Protein 5DIC (pdb70)

Solvent-accessible surface area: 7534 Å² total; per-residue (Å²): 126,64,135,64,77,129,116,61,103,60,101,58,115,82,32,31,67,69,0,34,171,81,26,175,14,53,160,96,25,14,47,60,13,164,92,156,75,97,86,143,27,39,108,25,7,51,27,16,20,1,0,31,57,49,82,42,31,15,10,132,128,17,88,10,59,70,80,50,9,40,135,82,43,22,117,77,31,28,101,123,116,5,97,39,12,4,103,141,0,59,113,51,106,26,93,89,107,15,18,9,3,38,96,9,53,93,24,37,61,134,18,64,115,109,119

Radius of gyration: 13.71 Å; Cα contacts (8 Å, |Δi|>4): 117; chains: 1; bounding box: 30×31×33 Å

InterPro domains:
  IPR006170 Pheromone/general odorant binding protein [PF01395] (21-128)
  IPR006170 Pheromone/general odorant binding protein [SM00708] (33-130)
  IPR036728 Pheromone/general odorant binding protein superfamily [G3DSA:1.10.238.20] (19-135)
  IPR036728 Pheromone/general odorant binding protein superfamily [SSF47565] (21-133)

Foldseek 3Di:
DDDDDPVRVVVLVVQLVVLCVVLVPDPVLSVCVVVVVPPPHDLSNLSSLLSSCVVQPQADPLAGPLVSQCVPPCVPPNNVLSVVLCVVQGPDDDDDSSRSSVRSVVSSVVSVVVD

Secondary structure (DSSP, 8-state):
-----HHHHHHHHHHHHHHHHHTT--HHHHHHHHTT--SS--HHHHHHHHHHHHHTTSEETTEE-HHHHHHHHHHHH-HHHHHHHHHHHTT---SSHHHHHHHHHHHHHHHHHT-

CATH classification: 1.10.238.20

Structure (mmCIF, N/CA/C/O backbone):
data_5DIC
#
_entry.id   5DIC
#
_cell.length_a   32.845
_cell.length_b   33.800
_cell.length_c   35.399
_cell.angle_alpha   105.35
_cell.angle_beta   106.44
_cell.angle_gamma   113.12
#
_symmetry.space_group_name_H-M   'P 1'
#
loop_
_entity.id
_entity.type
_entity.pdbx_description
1 polymer 'Odorant-binding protein'
2 non-polymer 'PALMITIC ACID'
3 water water
#
loop_
_atom_site.group_PDB
_atom_site.id
_atom_site.type_symbol
_atom_site.label_atom_id
_atom_site.label_alt_id
_atom_site.label_comp_id
_atom_site.label_asym_id
_atom_site.label_entity_id
_atom_site.label_seq_id
_atom_site.pdbx_PDB_ins_code
_atom_site.Cartn_x
_atom_site.Cartn_y
_atom_site.Cartn_z
_atom_site.occupancy
_atom_site.B_iso_or_equiv
_atom_site.auth_seq_id
_atom_site.auth_comp_id
_atom_site.auth_asym_id
_atom_site.auth_atom_id
_atom_site.pdbx_PDB_model_num
ATOM 1 N N . HIS A 1 1 ? 33.824 -17.308 1.076 1.00 36.60 1 HIS A N 1
ATOM 2 C CA . HIS A 1 1 ? 33.646 -17.398 -0.407 1.00 33.08 1 HIS A CA 1
ATOM 3 C C . HIS A 1 1 ? 33.508 -18.850 -0.860 1.00 30.86 1 HIS A C 1
ATOM 4 O O . HIS A 1 1 ? 33.741 -19.790 -0.097 1.00 35.61 1 HIS A O 1
ATOM 11 N N . LEU A 1 2 ? 33.063 -19.014 -2.094 1.00 31.44 2 LEU A N 1
ATOM 12 C CA . LEU A 1 2 ? 32.942 -20.303 -2.727 1.00 32.69 2 LEU A CA 1
ATOM 13 C C . LEU A 1 2 ? 34.225 -21.104 -2.669 1.00 31.94 2 LEU A C 1
ATOM 14 O O . LEU A 1 2 ? 35.300 -20.653 -3.073 1.00 35.38 2 LEU A O 1
ATOM 19 N N . GLU A 1 3 ? 34.088 -22.308 -2.150 1.00 32.98 3 GLU A N 1
ATOM 20 C CA . GLU A 1 3 ? 35.103 -23.314 -2.310 1.00 35.93 3 GLU A CA 1
ATOM 21 C C . GLU A 1 3 ? 34.525 -24.266 -3.353 1.00 34.60 3 GLU A C 1
ATOM 22 O O . GLU A 1 3 ? 33.597 -25.030 -3.062 1.00 45.24 3 GLU A O 1
ATOM 28 N N . LEU A 1 4 ? 35.042 -24.195 -4.583 1.00 23.90 4 LEU A N 1
ATOM 29 C CA . LEU A 1 4 ? 34.507 -24.992 -5.678 1.00 22.71 4 LEU A CA 1
ATOM 30 C C . LEU A 1 4 ? 34.888 -26.439 -5.477 1.00 21.84 4 LEU A C 1
ATOM 31 O O . LEU A 1 4 ? 36.000 -26.769 -5.034 1.00 22.94 4 LEU A O 1
ATOM 36 N N . THR A 1 5 ? 33.961 -27.308 -5.815 1.00 20.61 5 THR A N 1
ATOM 37 C CA . THR A 1 5 ? 34.221 -28.737 -5.802 1.00 20.95 5 THR A CA 1
ATOM 38 C C . THR A 1 5 ? 35.090 -29.075 -7.038 1.00 19.52 5 THR A C 1
ATOM 39 O O . THR A 1 5 ? 35.214 -28.278 -7.962 1.00 18.65 5 THR A O 1
ATOM 43 N N . GLU A 1 6 ? 35.667 -30.265 -7.068 1.00 20.24 6 GLU A N 1
ATOM 44 C CA . GLU A 1 6 ? 36.439 -30.688 -8.220 1.00 18.94 6 GLU A CA 1
ATOM 45 C C . GLU A 1 6 ? 35.544 -30.742 -9.458 1.00 17.32 6 GLU A C 1
ATOM 46 O O . GLU A 1 6 ? 35.971 -30.376 -10.563 1.00 17.72 6 GLU A O 1
ATOM 52 N N . GLU A 1 7 ? 34.283 -31.132 -9.287 1.00 18.75 7 GLU A N 1
ATOM 53 C CA . GLU A 1 7 ? 33.354 -31.166 -10.427 1.00 17.35 7 GLU A CA 1
ATOM 54 C C . GLU A 1 7 ? 33.150 -29.725 -10.959 1.00 16.62 7 GLU A C 1
ATOM 55 O O . GLU A 1 7 ? 33.140 -29.480 -12.171 1.00 16.30 7 GLU A O 1
ATOM 61 N N . GLN A 1 8 ? 32.927 -28.769 -10.056 1.00 16.31 8 GLN A N 1
ATOM 62 C CA . GLN A 1 8 ? 32.744 -27.373 -10.480 1.00 15.98 8 GLN A CA 1
ATOM 63 C C . GLN A 1 8 ? 33.998 -26.815 -11.139 1.00 15.51 8 GLN A C 1
ATOM 64 O O . GLN A 1 8 ? 33.914 -26.092 -12.135 1.00 15.78 8 GLN A O 1
ATOM 70 N N . LYS A 1 9 ? 35.170 -27.141 -10.607 1.00 15.04 9 LYS A N 1
ATOM 71 C CA . LYS A 1 9 ? 36.409 -26.640 -11.224 1.00 15.32 9 LYS A CA 1
ATOM 72 C C . LYS A 1 9 ? 36.524 -27.122 -12.668 1.00 14.21 9 LYS A C 1
ATOM 73 O O . LYS A 1 9 ? 36.959 -26.360 -13.543 1.00 14.37 9 LYS A O 1
ATOM 79 N N . ALA A 1 10 ? 36.181 -28.392 -12.899 1.00 13.72 10 ALA A N 1
ATOM 80 C CA . ALA A 1 10 ? 36.236 -28.927 -14.261 1.00 14.21 10 ALA A CA 1
ATOM 81 C C . ALA A 1 10 ? 35.245 -28.210 -15.180 1.00 13.99 10 ALA A C 1
ATOM 82 O O . ALA A 1 10 ? 35.577 -27.892 -16.332 1.00 13.76 10 ALA A O 1
ATOM 84 N N . LYS A 1 11 ? 34.048 -27.937 -14.676 1.00 14.15 11 LYS A N 1
ATOM 85 C CA . LYS A 1 11 ? 33.067 -27.162 -15.460 1.00 14.34 11 LYS A CA 1
ATOM 86 C C . LYS A 1 11 ? 33.546 -25.752 -15.758 1.00 13.18 11 LYS A C 1
ATOM 87 O O . LYS A 1 11 ? 33.331 -25.254 -16.851 1.00 13.80 11 LYS A O 1
ATOM 93 N N . VAL A 1 12 ? 34.196 -25.125 -14.799 1.00 13.02 12 VAL A N 1
ATOM 94 C CA . VAL A 1 12 ? 34.713 -23.794 -15.024 1.00 12.78 12 VAL A CA 1
ATOM 95 C C . VAL A 1 12 ? 35.668 -23.817 -16.229 1.00 12.86 12 VAL A C 1
ATOM 96 O O . VAL A 1 12 ? 35.600 -22.955 -17.113 1.00 13.15 12 VAL A O 1
ATOM 100 N N . LYS A 1 13 ? 36.576 -24.796 -16.260 1.00 13.01 13 LYS A N 1
ATOM 101 C CA . LYS A 1 13 ? 37.507 -24.897 -17.374 1.00 12.72 13 LYS A CA 1
ATOM 102 C C . LYS A 1 13 ? 36.815 -25.139 -18.703 1.00 12.30 13 LYS A C 1
ATOM 103 O O . LYS A 1 13 ? 37.155 -24.529 -19.703 1.00 12.87 13 LYS A O 1
ATOM 109 N N . VAL A 1 14 ? 35.830 -26.031 -18.720 1.00 12.67 14 VAL A N 1
ATOM 110 C CA . VAL A 1 14 ? 35.086 -26.271 -19.932 1.00 13.47 14 VAL A CA 1
ATOM 111 C C . VAL A 1 14 ? 34.452 -24.978 -20.455 1.00 12.56 14 VAL A C 1
ATOM 112 O O . VAL A 1 14 ? 34.522 -24.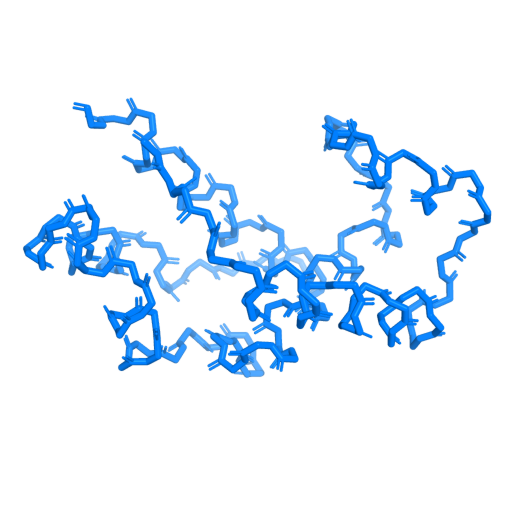662 -21.650 1.00 13.40 14 VAL A O 1
ATOM 116 N N . HIS A 1 15 ? 33.787 -24.230 -19.582 1.00 12.48 15 HIS A N 1
ATOM 117 C CA . HIS A 1 15 ? 33.094 -23.011 -20.018 1.00 12.67 15 HIS A CA 1
ATOM 118 C C . HIS A 1 15 ? 34.073 -21.900 -20.338 1.00 12.30 15 HIS A C 1
ATOM 119 O O . HIS A 1 15 ? 33.826 -21.067 -21.232 1.00 13.04 15 HIS A O 1
ATOM 126 N N . PHE A 1 16 ? 35.185 -21.843 -19.619 1.00 12.06 16 PHE A N 1
ATOM 127 C CA . PHE A 1 16 ? 36.259 -20.911 -19.943 1.00 12.74 16 PHE A CA 1
ATOM 128 C C . PHE A 1 16 ? 36.682 -21.104 -21.410 1.00 11.75 16 PHE A C 1
ATOM 129 O O . PHE A 1 16 ? 36.748 -20.159 -22.205 1.00 12.09 16 PHE A O 1
ATOM 137 N N . ASP A 1 17 ? 36.993 -22.341 -21.772 1.00 13.00 17 ASP A N 1
ATOM 138 C CA . ASP A 1 17 ? 37.412 -22.627 -23.132 1.00 13.68 17 ASP A CA 1
ATOM 139 C C . ASP A 1 17 ? 36.320 -22.296 -24.146 1.00 12.26 17 ASP A C 1
ATOM 140 O O . ASP A 1 17 ? 36.597 -21.720 -25.217 1.00 13.41 17 ASP A O 1
ATOM 145 N N . GLU A 1 18 ? 35.075 -22.630 -23.822 1.00 12.80 18 GLU A N 1
ATOM 146 C CA . GLU A 1 18 ? 33.975 -22.320 -24.724 1.00 13.05 18 GLU A CA 1
ATOM 147 C C . GLU A 1 18 ? 33.894 -20.822 -24.982 1.00 11.95 18 GLU A C 1
ATOM 148 O O . GLU A 1 18 ? 33.665 -20.389 -26.110 1.00 12.61 18 GLU A O 1
ATOM 154 N N . CYS A 1 19 ? 34.020 -20.032 -23.932 1.00 11.12 19 CYS A N 1
ATOM 155 C CA . CYS A 1 19 ? 33.838 -18.591 -24.059 1.00 10.93 19 CYS A CA 1
ATOM 156 C C . CYS A 1 19 ? 35.008 -17.861 -24.651 1.00 10.62 19 CYS A C 1
ATOM 157 O O . CYS A 1 19 ? 34.842 -16.858 -25.355 1.00 11.20 19 CYS A O 1
ATOM 160 N N . VAL A 1 20 ? 36.228 -18.351 -24.430 1.00 11.45 20 VAL A N 1
ATOM 161 C CA . VAL A 1 20 ? 37.380 -17.780 -25.118 1.00 11.58 20 VAL A CA 1
ATOM 162 C C . VAL A 1 20 ? 37.181 -17.900 -26.630 1.00 12.17 20 VAL A C 1
ATOM 163 O O . VAL A 1 20 ? 37.454 -16.974 -27.393 1.00 12.33 20 VAL A O 1
ATOM 167 N N . LYS A 1 21 ? 36.701 -19.064 -27.071 1.00 12.64 21 LYS A N 1
ATOM 168 C CA . LYS A 1 21 ? 36.431 -19.276 -28.491 1.00 14.41 21 LYS A CA 1
ATOM 169 C C . LYS A 1 21 ? 35.247 -18.421 -28.981 1.00 13.26 21 LYS A C 1
ATOM 170 O O . LYS A 1 21 ? 35.362 -17.679 -29.953 1.00 13.15 21 LYS A O 1
ATOM 176 N N . GLN A 1 22 ? 34.122 -18.495 -28.276 1.00 12.07 22 GLN A N 1
ATOM 177 C CA . GLN A 1 22 ? 32.894 -17.860 -28.747 1.00 11.89 22 GLN A CA 1
ATOM 178 C C . GLN A 1 22 ? 33.020 -16.349 -28.814 1.00 11.99 22 GLN A C 1
ATOM 179 O O . GLN A 1 22 ? 32.530 -15.704 -29.755 1.00 12.19 22 GLN A O 1
ATOM 185 N N . GLU A 1 23 ? 33.710 -15.767 -27.825 1.00 11.02 23 GLU A N 1
ATOM 186 C CA . GLU A 1 23 ? 33.854 -14.311 -27.743 1.00 10.25 23 GLU A CA 1
ATOM 187 C C . GLU A 1 23 ? 35.179 -13.805 -28.324 1.00 10.71 23 GLU A C 1
ATOM 188 O O . GLU A 1 23 ? 35.510 -12.636 -28.189 1.00 11.44 23 GLU A O 1
ATOM 194 N N . LYS A 1 24 ? 35.915 -14.688 -29.000 1.00 11.69 24 LYS A N 1
ATOM 195 C CA . LYS A 1 24 ? 37.090 -14.276 -29.772 1.00 12.24 24 LYS A CA 1
ATOM 196 C C . LYS A 1 24 ? 38.099 -13.541 -28.904 1.00 11.82 24 LYS A C 1
ATOM 197 O O . LYS A 1 24 ? 38.677 -12.538 -29.294 1.00 12.96 24 LYS A O 1
ATOM 203 N N . VAL A 1 25 ? 38.327 -14.082 -27.718 1.00 12.03 25 VAL A N 1
ATOM 204 C CA . VAL A 1 25 ? 39.214 -13.475 -26.737 1.00 12.52 25 VAL A CA 1
ATOM 205 C C . VAL A 1 25 ? 40.665 -13.697 -27.181 1.00 13.49 25 VAL A C 1
ATOM 206 O O . VAL A 1 25 ? 41.005 -14.800 -27.601 1.00 15.09 25 VAL A O 1
ATOM 210 N N . SER A 1 26 ? 41.506 -12.661 -27.097 1.00 13.33 26 SER A N 1
ATOM 211 C CA . SER A 1 26 ? 42.895 -12.818 -27.495 1.00 14.01 26 SER A CA 1
ATO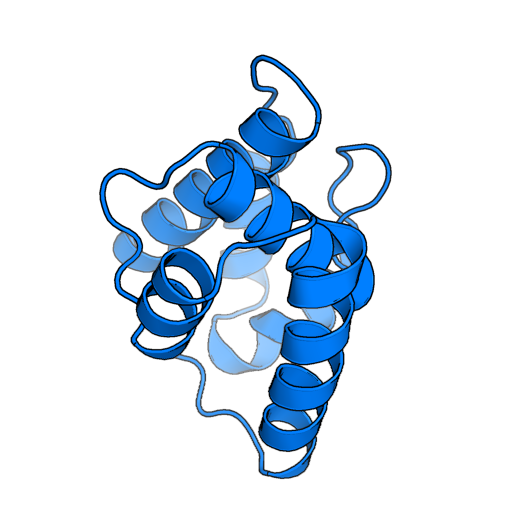M 212 C C . SER A 1 26 ? 43.655 -13.680 -26.498 1.00 13.76 26 SER A C 1
ATOM 213 O O . SER A 1 26 ? 43.227 -13.877 -25.367 1.00 13.41 26 SER A O 1
ATOM 216 N N . GLU A 1 27 ? 44.838 -14.146 -26.891 1.00 14.94 27 GLU A N 1
ATOM 217 C CA . GLU A 1 27 ? 45.672 -14.927 -25.971 1.00 15.83 27 GLU A CA 1
ATOM 218 C C . GLU A 1 27 ? 46.008 -14.128 -24.711 1.00 13.62 27 GLU A C 1
ATOM 219 O O . GLU A 1 27 ? 45.968 -14.645 -23.603 1.00 14.31 27 GLU A O 1
ATOM 225 N N . GLU A 1 28 ? 46.360 -12.870 -24.874 1.00 14.21 28 GLU A N 1
ATOM 226 C CA . GLU A 1 28 ? 46.679 -12.036 -23.731 1.00 14.07 28 GLU A CA 1
ATOM 227 C C . GLU A 1 28 ? 45.482 -11.832 -22.810 1.00 12.50 28 GLU A C 1
ATOM 228 O O . GLU A 1 28 ? 45.592 -11.917 -21.586 1.00 13.64 28 GLU A O 1
ATOM 234 N N . GLU A 1 29 ? 44.326 -11.577 -23.412 1.00 12.89 29 GLU A N 1
ATOM 235 C CA . GLU A 1 29 ? 43.116 -11.382 -22.628 1.00 12.40 29 GLU A CA 1
ATOM 236 C C . GLU A 1 29 ? 42.755 -12.669 -21.877 1.00 11.54 29 GLU A C 1
ATOM 237 O O . GLU A 1 29 ? 42.347 -12.632 -20.712 1.00 12.05 29 GLU A O 1
ATOM 243 N N . ALA A 1 30 ? 42.891 -13.804 -22.552 1.00 11.54 30 ALA A N 1
ATOM 244 C CA . ALA A 1 30 ? 42.569 -15.100 -21.935 1.00 13.19 30 ALA A CA 1
ATOM 245 C C . ALA A 1 30 ? 43.464 -15.365 -20.735 1.00 12.31 30 ALA A C 1
ATOM 246 O O . ALA A 1 30 ? 43.002 -15.867 -19.730 1.00 12.88 30 ALA A O 1
ATOM 248 N N . THR A 1 31 ? 44.745 -15.033 -20.839 1.00 11.93 31 THR A N 1
ATOM 249 C CA . THR A 1 31 ? 45.653 -15.240 -19.714 1.00 13.40 31 THR A CA 1
ATOM 250 C C . THR A 1 31 ? 45.351 -14.276 -18.553 1.00 12.36 31 THR A C 1
ATOM 251 O O . THR A 1 31 ? 45.413 -14.679 -17.389 1.00 12.77 31 THR A O 1
ATOM 255 N N . LYS A 1 32 ? 44.977 -13.039 -18.862 1.00 11.94 32 LYS A N 1
ATOM 256 C CA . LYS A 1 32 ? 44.489 -12.175 -17.797 1.00 12.27 32 LYS A CA 1
ATOM 257 C C . LYS A 1 32 ? 43.315 -12.805 -17.096 1.00 11.87 32 LYS A C 1
ATOM 258 O O . LYS A 1 32 ? 43.241 -12.827 -15.859 1.00 13.63 32 LYS A O 1
ATOM 264 N N . LEU A 1 33 ? 42.343 -13.265 -17.874 1.00 11.96 33 LEU A N 1
ATOM 265 C CA . LEU A 1 33 ? 41.139 -13.856 -17.275 1.00 12.58 33 LEU A CA 1
ATOM 266 C C . LEU A 1 33 ? 41.454 -15.076 -16.408 1.00 12.98 33 LEU A C 1
ATOM 267 O O . LEU A 1 33 ? 40.934 -15.201 -15.299 1.00 15.04 33 LEU A O 1
ATOM 272 N N . ARG A 1 34 ? 42.327 -15.947 -16.896 1.00 12.99 34 ARG A N 1
ATOM 273 C CA . ARG A 1 34 ? 42.698 -17.134 -16.124 1.00 14.36 34 ARG A CA 1
ATOM 274 C C . ARG A 1 34 ? 43.365 -16.798 -14.804 1.00 14.87 34 ARG A C 1
ATOM 275 O O . ARG A 1 34 ? 43.254 -17.559 -13.865 1.00 17.77 34 ARG A O 1
ATOM 283 N N . ASN A 1 35 ? 44.038 -15.656 -14.758 1.00 14.47 35 ASN A N 1
ATOM 284 C CA . ASN A 1 35 ? 44.701 -15.179 -13.551 1.00 15.26 35 ASN A CA 1
ATOM 285 C C . ASN A 1 35 ? 43.872 -14.226 -12.715 1.00 17.07 35 ASN A C 1
ATOM 286 O O . ASN A 1 35 ? 44.381 -13.618 -11.783 1.00 20.44 35 ASN A O 1
ATOM 291 N N . LYS A 1 36 ? 42.598 -14.085 -13.058 1.00 16.38 36 LYS A N 1
ATOM 292 C CA . LYS A 1 36 ? 41.669 -13.223 -12.318 1.00 18.73 36 LYS A CA 1
ATOM 293 C C . LYS A 1 36 ? 42.118 -11.773 -12.329 1.00 18.76 36 LYS A C 1
ATOM 294 O O . LYS A 1 36 ? 41.867 -11.029 -11.387 1.00 22.19 36 LYS A O 1
ATOM 300 N N . ASP A 1 37 ? 42.737 -11.358 -13.438 1.00 18.14 37 ASP A N 1
ATOM 301 C CA . ASP A 1 37 ? 43.124 -9.959 -13.628 1.00 18.45 37 ASP A CA 1
ATOM 302 C C . ASP A 1 37 ? 41.990 -9.227 -14.302 1.00 18.37 37 ASP A C 1
ATOM 303 O O . ASP A 1 37 ? 42.049 -8.947 -15.490 1.00 20.94 37 ASP A O 1
ATOM 308 N N . TYR A 1 38 ? 40.962 -8.920 -13.511 1.00 21.28 38 TYR A N 1
ATOM 309 C CA . TYR A 1 38 ? 39.696 -8.406 -14.015 1.00 23.32 38 TYR A CA 1
ATOM 310 C C . TYR A 1 38 ? 39.563 -6.897 -14.038 1.00 25.22 38 TYR A C 1
ATOM 311 O O . TYR A 1 38 ? 38.566 -6.396 -14.532 1.00 30.10 38 TYR A O 1
ATOM 320 N N . ALA A 1 39 ? 40.501 -6.176 -13.453 1.00 25.26 39 ALA A N 1
ATOM 321 C CA . ALA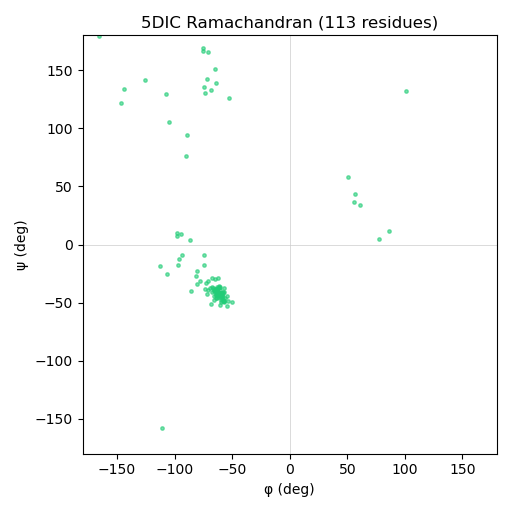 A 1 39 ? 40.399 -4.728 -13.373 1.00 30.53 39 ALA A CA 1
ATOM 322 C C . ALA A 1 39 ? 40.427 -4.137 -14.766 1.00 29.36 39 ALA A C 1
ATOM 323 O O . ALA A 1 39 ? 41.205 -4.576 -15.629 1.00 28.94 39 ALA A O 1
ATOM 325 N N . ASN A 1 40 ? 39.577 -3.145 -14.983 1.00 28.86 40 ASN A N 1
ATOM 326 C CA . ASN A 1 40 ? 39.572 -2.416 -16.225 1.00 29.69 40 ASN A CA 1
ATOM 327 C C . ASN A 1 40 ? 39.533 -3.398 -17.377 1.00 23.83 40 ASN A C 1
ATOM 328 O O . ASN A 1 40 ? 40.424 -3.404 -18.238 1.00 26.64 40 ASN A O 1
ATOM 333 N N . PRO A 1 41 ? 38.501 -4.251 -17.401 1.00 22.52 41 PRO A N 1
ATOM 334 C CA . PRO A 1 41 ? 38.483 -5.227 -18.466 1.00 18.22 41 PRO A CA 1
ATOM 335 C C . PRO A 1 41 ? 38.329 -4.579 -19.830 1.00 16.13 41 PRO A C 1
ATOM 336 O O . PRO A 1 41 ? 37.669 -3.524 -19.976 1.00 19.08 41 PRO A O 1
ATOM 340 N N . THR 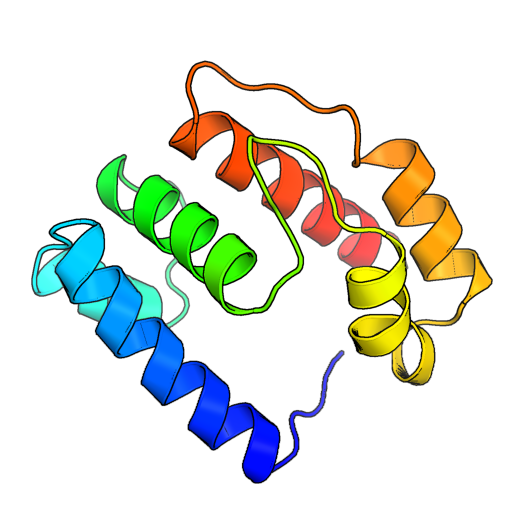A 1 42 ? 38.882 -5.244 -20.822 1.00 14.02 42 THR A N 1
ATOM 341 C CA . THR A 1 42 ? 38.670 -4.857 -22.201 1.00 13.42 42 THR A CA 1
ATOM 342 C C . THR A 1 42 ? 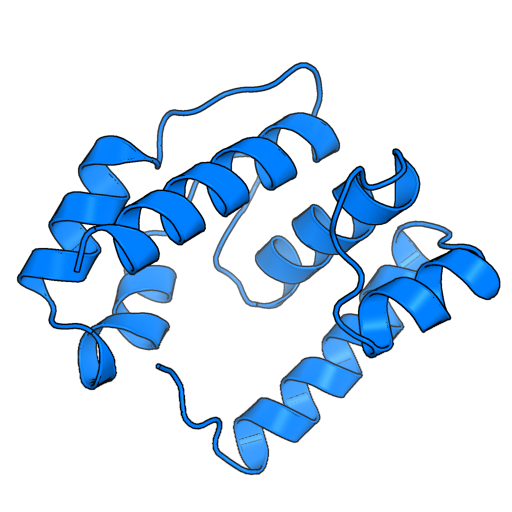37.261 -5.280 -22.666 1.00 12.67 42 THR A C 1
ATOM 343 O O . THR A 1 42 ? 36.613 -6.106 -22.003 1.00 12.46 42 THR A O 1
ATOM 347 N N . PRO A 1 43 ? 36.825 -4.801 -23.837 1.00 12.38 43 PRO A N 1
ATOM 348 C CA . PRO A 1 43 ? 35.501 -5.208 -24.325 1.00 12.51 43 PRO A CA 1
ATOM 349 C C . PRO A 1 43 ? 35.361 -6.732 -24.472 1.00 11.35 43 PRO A C 1
ATOM 350 O O . PRO A 1 43 ? 34.331 -7.281 -24.118 1.00 11.90 43 PRO A O 1
ATOM 354 N N . ALA A 1 44 ? 36.392 -7.416 -24.968 1.00 10.91 44 ALA A N 1
ATOM 355 C CA . ALA A 1 44 ? 36.297 -8.850 -25.156 1.00 10.63 44 ALA A CA 1
ATOM 356 C C . ALA A 1 44 ? 36.305 -9.575 -23.813 1.00 10.78 44 ALA A C 1
ATOM 357 O O . ALA A 1 44 ? 35.694 -10.633 -23.687 1.00 11.19 44 ALA A O 1
ATOM 359 N N . MET A 1 45 ? 36.989 -9.022 -22.804 1.00 10.17 45 MET A N 1
ATOM 360 C CA . MET A 1 45 ? 36.891 -9.599 -21.476 1.00 10.17 45 MET A CA 1
ATOM 361 C C . MET A 1 45 ? 35.476 -9.478 -20.885 1.00 10.09 45 MET A C 1
ATOM 362 O O . MET A 1 45 ? 35.004 -10.407 -20.224 1.00 10.69 45 MET A O 1
ATOM 367 N N . LYS A 1 46 ? 34.816 -8.344 -21.131 1.00 10.30 46 LYS A N 1
ATOM 368 C CA . LYS A 1 46 ? 33.421 -8.219 -20.717 1.00 10.18 46 LYS A CA 1
ATOM 369 C C . LYS A 1 46 ? 32.539 -9.225 -21.437 1.00 9.80 46 LYS A C 1
ATOM 370 O O . LYS A 1 46 ? 31.644 -9.826 -20.832 1.00 10.39 46 LYS A O 1
ATOM 376 N N . CYS A 1 47 ? 32.780 -9.419 -22.726 1.00 9.61 47 CYS A N 1
ATOM 377 C CA . CYS A 1 47 ? 32.008 -10.425 -23.429 1.00 10.17 47 CYS A CA 1
ATOM 378 C C . CYS A 1 47 ? 32.297 -11.834 -22.935 1.00 10.26 47 CYS A C 1
ATOM 379 O O . CYS A 1 47 ? 31.381 -12.634 -22.794 1.00 10.34 47 CYS A O 1
ATOM 382 N N . PHE A 1 48 ? 33.574 -12.126 -22.649 1.00 10.43 48 PHE A N 1
ATOM 383 C CA . PHE A 1 48 ? 33.903 -13.403 -22.029 1.00 10.41 48 PHE A CA 1
ATOM 384 C C . PHE A 1 48 ? 33.086 -13.636 -20.759 1.00 10.03 48 PHE A C 1
ATOM 385 O O . PHE A 1 48 ? 32.526 -14.711 -20.569 1.00 10.43 48 PHE A O 1
ATOM 393 N N . GLY A 1 49 ? 33.051 -12.645 -19.885 1.00 9.90 49 GLY A N 1
ATOM 394 C CA . GLY A 1 49 ? 32.359 -12.827 -18.616 1.00 10.54 49 GLY A CA 1
ATOM 395 C C . GLY A 1 49 ? 30.882 -13.047 -18.840 1.00 9.97 49 GLY A C 1
ATOM 396 O O . GLY A 1 49 ? 30.282 -13.894 -18.204 1.00 10.06 49 GLY A O 1
ATOM 397 N N . THR A 1 50 ? 30.290 -12.253 -19.742 1.00 9.41 50 THR A N 1
ATOM 398 C CA . THR A 1 50 ? 28.889 -12.443 -20.090 1.00 9.22 50 THR A CA 1
ATOM 399 C C . THR A 1 50 ? 28.617 -13.841 -20.591 1.00 9.66 50 THR A C 1
ATOM 400 O O . THR A 1 50 ? 27.681 -14.515 -20.147 1.00 10.40 50 THR A O 1
ATOM 404 N N . CYS A 1 51 ? 29.454 -14.281 -21.524 1.00 9.32 51 CYS A N 1
ATOM 405 C CA . CYS A 1 51 ? 29.372 -15.643 -22.020 1.00 9.62 51 CYS A CA 1
ATOM 406 C C . CYS A 1 51 ? 29.448 -16.670 -20.896 1.00 9.79 51 CYS A C 1
ATOM 407 O O . CYS A 1 51 ? 28.692 -17.635 -20.874 1.00 10.49 51 CYS A O 1
ATOM 410 N N . PHE A 1 52 ? 30.381 -16.465 -19.961 1.00 9.59 52 PHE A N 1
ATOM 411 C CA . PHE A 1 52 ? 30.566 -17.433 -18.903 1.00 9.72 52 PHE A CA 1
ATOM 412 C C . PHE A 1 52 ? 29.271 -17.570 -18.117 1.00 9.40 52 PHE A C 1
ATOM 413 O O . PHE A 1 52 ? 28.833 -18.683 -17.812 1.00 10.63 52 PHE A O 1
ATOM 421 N N . PHE A 1 53 ? 28.698 -16.443 -17.722 1.00 9.79 53 PHE A N 1
ATOM 422 C CA . PHE A 1 53 ? 27.451 -16.480 -16.971 1.00 9.41 53 PHE A CA 1
ATOM 423 C C . PHE A 1 53 ? 26.281 -17.034 -17.732 1.00 9.40 53 PHE A C 1
ATOM 424 O O . PHE A 1 53 ? 25.394 -17.656 -17.135 1.00 10.68 53 PHE A O 1
ATOM 432 N N . GLU A 1 54 ? 26.299 -16.862 -19.044 1.00 9.35 54 GLU A N 1
ATOM 433 C CA . GLU A 1 54 ? 25.329 -17.545 -19.899 1.00 10.33 54 GLU A CA 1
ATOM 434 C C . GLU A 1 54 ? 25.537 -19.069 -19.885 1.00 10.93 54 GLU A C 1
ATOM 435 O O . GLU A 1 54 ? 24.588 -19.840 -19.719 1.00 11.16 54 GLU A O 1
ATOM 441 N N . LYS A 1 55 ? 26.794 -19.505 -20.062 1.00 10.90 55 LYS A N 1
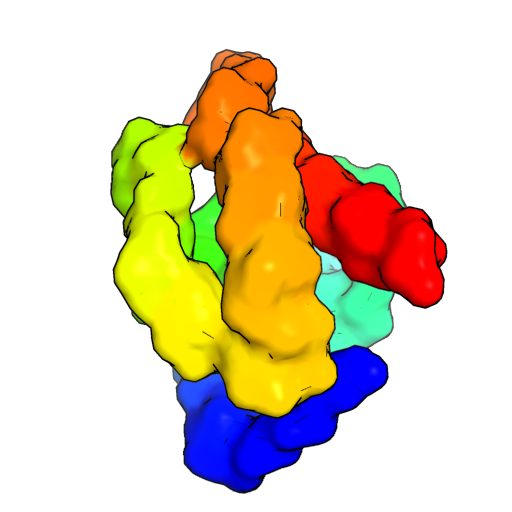ATOM 442 C CA . LYS A 1 55 ? 27.045 -20.932 -20.177 1.00 11.63 55 LYS A CA 1
ATOM 443 C C . LYS A 1 55 ? 26.767 -21.689 -18.872 1.00 11.41 55 LYS A C 1
ATOM 444 O O . LYS A 1 55 ? 26.445 -22.872 -18.920 1.00 13.87 55 LYS A O 1
ATOM 450 N N . ILE A 1 56 ? 26.921 -21.026 -17.725 1.00 10.90 56 ILE A N 1
ATOM 451 C CA . ILE A 1 56 ? 26.592 -21.694 -16.466 1.00 12.25 56 ILE A CA 1
ATOM 452 C C . ILE A 1 56 ? 25.111 -21.550 -16.112 1.00 12.67 56 ILE A C 1
ATOM 453 O O . ILE A 1 56 ? 24.707 -22.042 -15.061 1.00 14.55 56 ILE A O 1
ATOM 458 N N . GLY A 1 57 ? 24.307 -20.936 -16.988 1.00 11.39 57 GLY A N 1
ATOM 459 C CA . GLY A 1 57 ? 22.880 -20.922 -16.805 1.00 11.64 57 GLY A CA 1
ATOM 460 C C . GLY A 1 57 ? 22.363 -19.801 -15.928 1.00 11.00 57 GLY A C 1
ATOM 461 O O . GLY A 1 57 ? 21.171 -19.808 -15.576 1.00 12.18 57 GLY A O 1
ATOM 462 N N . THR A 1 58 ? 23.188 -18.804 -15.599 1.00 10.32 58 THR A N 1
ATOM 463 C CA . THR A 1 58 ? 22.777 -17.736 -14.714 1.00 10.39 58 THR A CA 1
ATOM 464 C C . THR A 1 58 ? 22.277 -16.466 -15.408 1.00 10.05 58 THR A C 1
ATOM 465 O O . THR A 1 58 ? 21.716 -15.588 -14.747 1.00 11.01 58 THR A O 1
ATOM 469 N N . LEU A 1 59 ? 22.495 -16.359 -16.707 1.00 10.34 59 LEU A N 1
ATOM 470 C CA . LEU A 1 59 ? 22.157 -15.167 -17.459 1.00 10.89 59 LEU A CA 1
ATOM 471 C C . LEU A 1 59 ? 21.674 -15.563 -18.833 1.00 10.76 59 LEU A C 1
ATOM 472 O O . LEU A 1 59 ? 22.263 -16.429 -19.472 1.00 11.72 59 LEU A O 1
ATOM 477 N N . LYS A 1 60 ? 20.573 -14.965 -19.271 1.00 11.09 60 LYS A N 1
ATOM 478 C CA . LYS A 1 60 ? 20.062 -15.245 -20.616 1.00 12.13 60 LYS A CA 1
ATOM 479 C C . LYS A 1 60 ? 19.424 -13.982 -21.155 1.00 12.26 60 LYS A C 1
ATOM 480 O O . LYS A 1 60 ? 18.525 -13.427 -20.512 1.00 12.90 60 LYS A O 1
ATOM 486 N N . ASP A 1 61 ? 19.907 -13.485 -22.285 1.00 13.13 61 ASP A N 1
ATOM 487 C CA . ASP A 1 61 ? 19.316 -12.260 -22.896 1.00 13.47 61 ASP A CA 1
ATOM 488 C C . ASP A 1 61 ? 19.302 -11.092 -21.922 1.00 13.30 61 ASP A C 1
ATOM 489 O O . ASP A 1 61 ? 18.355 -10.316 -21.890 1.00 15.14 61 ASP A O 1
ATOM 494 N N . GLY A 1 62 ? 20.349 -10.984 -21.104 1.00 12.41 62 GLY A N 1
ATOM 495 C CA . GLY A 1 62 ? 20.456 -9.911 -20.138 1.00 13.35 62 GLY A CA 1
ATOM 496 C C . GLY A 1 62 ? 19.607 -10.092 -18.890 1.00 12.37 62 GLY A C 1
ATOM 497 O O . GLY A 1 62 ? 19.583 -9.178 -18.059 1.00 14.37 62 GLY A O 1
ATOM 498 N N . VAL A 1 63 ? 18.933 -11.231 -18.756 1.00 11.91 63 VAL A N 1
ATOM 499 C CA . VAL A 1 63 ? 18.028 -11.493 -17.638 1.00 12.38 63 VAL A CA 1
ATOM 500 C C . VAL A 1 63 ? 18.705 -12.516 -16.715 1.00 11.17 63 VAL A C 1
ATOM 501 O O . VAL A 1 63 ? 19.156 -13.560 -17.168 1.00 11.77 63 VAL A O 1
ATOM 505 N N . VAL A 1 64 ? 18.749 -12.201 -15.431 1.00 11.13 64 VAL A N 1
ATOM 506 C CA . VAL A 1 64 ? 19.325 -13.114 -14.452 1.00 11.44 64 VAL A CA 1
ATOM 507 C C . VAL A 1 64 ? 18.391 -14.281 -14.194 1.00 11.80 64 VAL A C 1
ATOM 508 O O . VAL A 1 64 ? 17.181 -14.088 -13.969 1.00 12.35 64 VAL A O 1
ATOM 512 N N . GLN A 1 65 ? 18.943 -15.495 -14.259 1.00 12.18 65 GLN A N 1
ATOM 513 C CA . GLN A 1 65 ? 18.161 -16.722 -14.060 1.00 11.41 65 GLN A CA 1
ATOM 514 C C . GLN A 1 65 ? 18.180 -17.050 -12.575 1.00 11.53 65 GLN A C 1
ATOM 515 O O . GLN A 1 65 ? 19.150 -17.623 -12.060 1.00 12.39 65 GLN A O 1
ATOM 521 N N . GLU A 1 66 ? 17.151 -16.594 -11.869 1.00 12.55 66 GLU A N 1
ATOM 522 C CA . GLU A 1 66 ? 17.226 -16.500 -10.420 1.00 13.19 66 GLU A CA 1
ATOM 523 C C . GLU A 1 66 ? 17.330 -17.858 -9.731 1.00 12.99 66 GLU A C 1
ATOM 524 O O . GLU A 1 66 ? 18.075 -17.993 -8.765 1.00 13.32 66 GLU A O 1
ATOM 530 N N . ALA A 1 67 ? 16.617 -18.856 -10.216 1.00 13.61 67 ALA A N 1
ATOM 531 C CA . ALA A 1 67 ? 16.669 -20.156 -9.588 1.00 14.07 67 ALA A CA 1
ATOM 532 C C . ALA A 1 67 ? 18.065 -20.764 -9.664 1.00 13.78 67 ALA A C 1
ATOM 533 O O . ALA A 1 67 ? 18.501 -21.427 -8.723 1.00 14.13 67 ALA A O 1
ATOM 535 N N . VAL A 1 68 ? 18.765 -20.537 -10.772 1.00 13.18 68 VAL A N 1
ATOM 536 C CA . VAL A 1 68 ? 20.104 -21.067 -10.933 1.00 12.40 68 VAL A CA 1
ATOM 537 C C . VAL A 1 68 ? 21.093 -20.335 -10.038 1.00 12.56 68 VAL A C 1
ATOM 538 O O . VAL A 1 68 ? 21.920 -20.961 -9.381 1.00 12.80 68 VAL A O 1
ATOM 542 N N . VAL A 1 69 ? 20.966 -19.016 -9.973 1.00 11.62 69 VAL A N 1
ATOM 543 C CA . VAL A 1 69 ? 21.800 -18.244 -9.057 1.00 11.45 69 VAL A CA 1
ATOM 544 C C . VAL A 1 69 ? 21.598 -18.740 -7.626 1.00 10.89 69 VAL A C 1
ATOM 545 O O . VAL A 1 69 ? 22.563 -18.922 -6.902 1.00 12.27 69 VAL A O 1
ATOM 549 N N . LEU A 1 70 ? 20.339 -18.886 -7.213 1.00 11.54 70 LEU A N 1
ATOM 550 C CA . LEU A 1 70 ? 20.082 -19.404 -5.879 1.00 12.58 70 LEU A CA 1
ATOM 551 C C . LEU A 1 70 ? 20.655 -20.797 -5.661 1.00 13.81 70 LEU A C 1
ATOM 552 O O . LEU A 1 70 ? 21.258 -21.076 -4.621 1.00 14.52 70 LEU A O 1
ATOM 557 N N . GLU A 1 71 ? 20.470 -21.682 -6.617 1.00 13.40 71 GLU A N 1
ATOM 558 C CA . GLU A 1 71 ? 21.002 -23.042 -6.463 1.00 15.37 71 GLU A CA 1
ATOM 559 C C . GLU A 1 71 ? 22.511 -23.028 -6.239 1.00 14.69 71 GLU A C 1
ATOM 560 O O . GLU A 1 71 ? 23.035 -23.780 -5.411 1.00 15.79 71 GLU A O 1
ATOM 566 N N . LYS A 1 72 ? 23.194 -22.179 -6.990 1.00 13.35 72 LYS A N 1
ATOM 567 C CA . LYS A 1 72 ? 24.642 -22.148 -6.949 1.00 13.76 72 LYS A CA 1
ATOM 568 C C . LYS A 1 72 ? 25.216 -21.384 -5.779 1.00 13.43 72 LYS A C 1
ATOM 569 O O . LYS A 1 72 ? 26.298 -21.726 -5.288 1.00 15.46 72 LYS A O 1
ATOM 575 N N . LEU A 1 73 ? 24.551 -20.317 -5.328 1.00 12.11 73 LEU A N 1
ATOM 576 C CA . LEU A 1 73 ? 25.113 -19.445 -4.324 1.00 12.00 73 LEU A CA 1
ATOM 577 C C . LEU A 1 73 ? 24.495 -19.575 -2.943 1.00 11.38 73 LEU A C 1
ATOM 578 O O . LEU A 1 73 ? 25.162 -19.257 -1.949 1.00 12.20 73 LEU A O 1
ATOM 583 N N . SER A 1 74 ? 23.248 -20.024 -2.835 1.00 11.89 74 SER A N 1
ATOM 584 C CA . SER A 1 74 ? 22.595 -20.037 -1.509 1.00 12.49 74 SER A CA 1
ATOM 585 C C . SER A 1 74 ? 23.310 -20.914 -0.478 1.00 11.17 74 SER A C 1
ATOM 586 O O . SER A 1 74 ? 23.431 -20.507 0.661 1.00 11.97 74 SER A O 1
ATOM 589 N N . PRO A 1 75 ? 23.776 -22.117 -0.862 1.00 11.71 75 PRO A N 1
ATOM 590 C CA . PRO A 1 75 ? 24.359 -22.965 0.187 1.00 12.28 75 PRO A CA 1
ATOM 591 C C . PRO A 1 75 ? 25.509 -22.303 0.926 1.00 12.12 75 PRO A C 1
ATOM 592 O O . PRO A 1 75 ? 25.601 -22.428 2.153 1.00 12.61 75 PRO A O 1
ATOM 596 N N . HIS A 1 76 ? 26.373 -21.602 0.200 1.00 11.12 76 HIS A N 1
ATOM 597 C CA . HIS A 1 76 ? 27.510 -20.965 0.849 1.00 11.67 76 HIS A CA 1
ATOM 598 C C . HIS A 1 76 ? 27.190 -19.573 1.411 1.00 11.58 76 HIS A C 1
ATOM 599 O O . HIS A 1 76 ? 27.745 -19.192 2.450 1.00 12.53 76 HIS A O 1
ATOM 606 N N . PHE A 1 77 ? 26.408 -18.779 0.676 1.00 11.45 77 PHE A N 1
ATOM 607 C CA . PHE A 1 77 ? 26.229 -17.362 1.027 1.00 11.95 77 PHE A CA 1
ATOM 608 C C . PHE A 1 77 ? 24.965 -17.082 1.844 1.00 12.19 77 PHE A C 1
ATOM 609 O O . PHE A 1 77 ? 24.851 -16.012 2.432 1.00 13.38 77 PHE A O 1
ATOM 617 N N . GLY A 1 78 ? 24.012 -18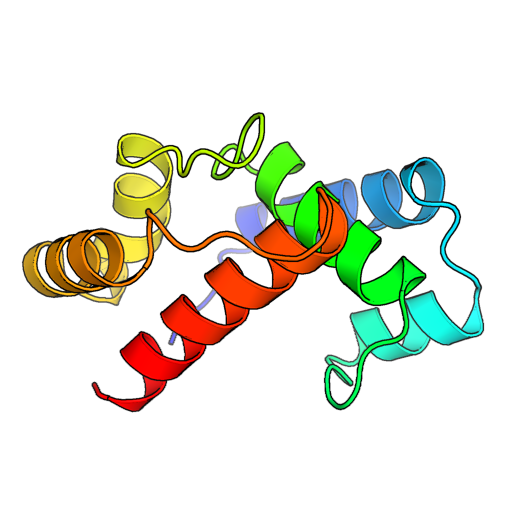.008 1.854 1.00 11.90 78 GLY A N 1
ATOM 618 C CA . GLY A 1 78 ? 22.752 -17.803 2.560 1.00 12.70 78 GLY A CA 1
ATOM 619 C C . GLY A 1 78 ? 21.642 -17.424 1.613 1.00 11.92 78 GLY A C 1
ATOM 620 O O . GLY A 1 78 ? 21.799 -16.518 0.796 1.00 13.15 78 GLY A O 1
ATOM 621 N N . GLU A 1 79 ? 20.499 -18.076 1.745 1.00 12.41 79 GLU A N 1
ATOM 622 C CA . GLU A 1 79 ? 19.398 -17.869 0.823 1.00 13.27 79 GLU A CA 1
ATOM 623 C C . GLU A 1 79 ? 18.902 -16.418 0.829 1.00 12.97 79 GLU A C 1
ATOM 624 O O . GLU A 1 79 ? 18.727 -15.797 -0.227 1.00 13.42 79 GLU A O 1
ATOM 630 N N . GLU A 1 80 ? 18.597 -15.892 2.013 1.00 13.68 80 GLU A N 1
ATOM 631 C CA . GLU A 1 80 ? 18.116 -14.537 2.086 1.00 15.02 80 GLU A CA 1
ATOM 632 C C . GLU A 1 80 ? 19.137 -13.547 1.550 1.00 14.49 80 GLU A C 1
ATOM 633 O O . GLU A 1 80 ? 18.773 -12.565 0.855 1.00 14.97 80 GLU A O 1
ATOM 639 N N . LYS A 1 81 ? 20.415 -13.775 1.829 1.00 13.73 81 LYS A N 1
ATOM 640 C CA . LYS A 1 81 ? 21.459 -12.884 1.325 1.00 13.88 81 LYS A CA 1
ATOM 641 C C . LYS A 1 81 ? 21.556 -12.896 -0.209 1.00 13.19 81 LYS A C 1
ATOM 642 O O . LYS A 1 81 ? 21.714 -11.850 -0.852 1.00 14.24 81 LYS A O 1
ATOM 648 N N . VAL A 1 82 ? 21.404 -14.071 -0.798 1.00 12.31 82 VAL A N 1
ATOM 649 C CA . VAL A 1 82 ? 21.442 -14.178 -2.239 1.00 11.57 82 VAL A CA 1
ATOM 650 C C . VAL A 1 82 ? 20.174 -13.554 -2.838 1.00 11.91 82 VAL A C 1
ATOM 651 O O . VAL A 1 82 ? 20.244 -12.837 -3.839 1.00 12.60 82 VAL A O 1
ATOM 655 N N . LYS A 1 83 ? 19.012 -13.756 -2.201 1.00 12.43 83 LYS A N 1
ATOM 656 C CA . LYS A 1 83 ? 17.764 -13.113 -2.680 1.00 13.42 83 LYS A CA 1
ATOM 657 C C . LYS A 1 83 ? 17.882 -11.598 -2.625 1.00 13.63 83 LYS A C 1
ATOM 658 O O . LYS A 1 83 ? 17.426 -10.899 -3.526 1.00 15.20 83 LYS A O 1
ATOM 664 N N . ALA A 1 84 ? 18.545 -11.084 -1.593 1.00 14.05 84 ALA A N 1
ATOM 665 C CA . ALA A 1 84 ? 18.717 -9.655 -1.476 1.00 15.72 84 ALA A CA 1
ATOM 666 C C . ALA A 1 84 ? 19.637 -9.139 -2.586 1.00 15.19 84 ALA A C 1
ATOM 667 O O . ALA A 1 84 ? 19.384 -8.086 -3.183 1.00 16.90 84 ALA A O 1
ATOM 669 N N . ALA A 1 85 ? 20.701 -9.875 -2.896 1.00 14.61 85 ALA A N 1
ATOM 670 C CA . ALA A 1 85 ? 21.604 -9.481 -3.989 1.00 14.95 85 ALA A CA 1
ATOM 671 C C . ALA A 1 85 ? 20.891 -9.533 -5.338 1.00 13.21 85 ALA A C 1
ATOM 672 O O . ALA A 1 85 ? 21.068 -8.648 -6.182 1.00 15.23 85 ALA A O 1
ATOM 674 N N . LEU A 1 86 ? 20.049 -10.542 -5.534 1.00 13.30 86 LEU A N 1
ATOM 675 C CA . LEU A 1 86 ? 19.221 -10.594 -6.729 1.00 14.00 86 LEU A CA 1
ATOM 676 C C . LEU A 1 86 ? 18.328 -9.376 -6.836 1.00 14.31 86 LEU A C 1
ATOM 677 O O . LEU A 1 86 ? 18.223 -8.770 -7.905 1.00 15.68 86 LEU A O 1
ATOM 682 N N . ASP A 1 87 ? 17.685 -8.993 -5.730 1.00 15.59 87 ASP A N 1
ATOM 683 C CA . ASP A 1 87 ? 16.779 -7.865 -5.782 1.00 18.22 87 ASP A CA 1
ATOM 684 C C . ASP A 1 87 ? 17.497 -6.592 -6.185 1.00 18.65 87 ASP A C 1
ATOM 685 O O . ASP A 1 87 ? 16.943 -5.734 -6.882 1.00 23.06 87 ASP A O 1
ATOM 690 N N . LYS A 1 88 ? 18.729 -6.454 -5.722 1.00 16.77 88 LYS A N 1
ATOM 691 C CA . LYS A 1 88 ? 19.521 -5.261 -6.003 1.00 18.72 88 LYS A CA 1
ATOM 692 C C . LYS A 1 88 ? 20.212 -5.236 -7.357 1.00 16.24 88 LYS A C 1
ATOM 693 O O . LYS A 1 88 ? 20.437 -4.144 -7.901 1.00 18.15 88 LYS A O 1
ATOM 699 N N . CYS A 1 89 ? 20.514 -6.399 -7.916 1.00 15.16 89 CYS A N 1
ATOM 700 C CA . CYS A 1 89 ? 21.364 -6.449 -9.089 1.00 15.56 89 CYS A CA 1
ATOM 701 C C . CYS A 1 89 ? 20.708 -6.899 -10.364 1.00 15.47 89 CYS A C 1
ATOM 702 O O . CYS A 1 89 ? 21.260 -6.678 -11.452 1.00 17.65 89 CYS A O 1
ATOM 705 N N . LYS A 1 90 ? 19.567 -7.546 -10.281 1.00 15.86 90 LYS A N 1
ATOM 706 C CA . LYS A 1 90 ? 19.122 -8.296 -11.433 1.00 18.42 90 LYS A CA 1
ATOM 707 C C . LYS A 1 90 ? 18.585 -7.417 -12.549 1.00 18.04 90 LYS A C 1
ATOM 708 O O . LYS A 1 90 ? 18.487 -7.893 -13.683 1.00 20.60 90 LYS A O 1
ATOM 714 N N . ASN A 1 91 ? 18.245 -6.150 -12.237 1.00 17.60 91 ASN A N 1
ATOM 715 C CA . ASN A 1 91 ? 17.676 -5.246 -13.243 1.00 21.03 91 ASN A CA 1
ATOM 716 C C . ASN A 1 91 ? 18.652 -4.290 -13.883 1.00 19.82 91 ASN A C 1
ATOM 717 O O . ASN A 1 91 ? 18.259 -3.433 -14.661 1.00 27.75 91 ASN A O 1
ATOM 722 N N . ILE A 1 92 ? 19.923 -4.448 -13.596 1.00 16.91 92 ILE A N 1
ATOM 723 C CA . ILE A 1 92 ? 20.924 -3.585 -14.147 1.00 16.84 92 ILE A CA 1
ATOM 724 C C . ILE A 1 92 ? 21.085 -3.776 -15.649 1.00 15.80 92 ILE A C 1
ATOM 725 O O . ILE A 1 92 ? 21.176 -4.894 -16.142 1.00 17.59 92 ILE A O 1
ATOM 730 N N . LYS A 1 93 ? 21.120 -2.647 -16.360 1.00 17.74 93 LYS A N 1
ATOM 731 C CA . LYS A 1 93 ? 21.408 -2.676 -17.762 1.00 19.02 93 LYS A CA 1
ATOM 732 C C . LYS A 1 93 ? 22.563 -1.766 -18.123 1.00 16.77 93 LYS A C 1
ATOM 733 O O . LYS A 1 93 ? 22.714 -0.688 -17.568 1.00 21.37 93 LYS A O 1
ATOM 739 N N . GLY A 1 94 ? 23.384 -2.249 -19.044 1.00 15.12 94 GLY A N 1
ATOM 740 C CA . GLY A 1 94 ? 24.547 -1.523 -19.547 1.00 15.38 94 GLY A CA 1
ATOM 741 C C . GLY A 1 94 ? 24.349 -1.104 -20.983 1.00 16.09 94 GLY A C 1
ATOM 742 O O . GLY A 1 94 ? 23.226 -1.083 -21.486 1.00 16.17 94 GLY A O 1
ATOM 743 N N . ALA A 1 95 ? 25.459 -0.853 -21.667 1.00 15.32 95 ALA A N 1
ATOM 744 C CA . ALA A 1 95 ? 25.439 -0.219 -22.999 1.00 16.66 95 ALA A CA 1
ATOM 745 C C . ALA A 1 95 ? 25.109 -1.195 -24.139 1.00 15.04 95 ALA A C 1
ATOM 746 O O . ALA A 1 95 ? 24.693 -0.784 -25.212 1.00 17.82 95 ALA A O 1
ATOM 748 N N . ASP A 1 96 ? 25.339 -2.488 -23.898 1.00 14.17 96 ASP A N 1
ATOM 749 C CA . ASP A 1 96 ? 25.187 -3.569 -24.871 1.00 13.05 96 ASP A CA 1
ATOM 750 C C . ASP A 1 96 ? 25.189 -4.887 -24.081 1.00 12.23 96 ASP A C 1
ATOM 751 O O . ASP A 1 96 ? 25.376 -4.869 -22.857 1.00 12.76 96 ASP A O 1
ATOM 756 N N . ARG A 1 97 ? 25.048 -6.017 -24.775 1.00 11.88 97 ARG A N 1
ATOM 757 C CA . ARG A 1 97 ? 25.010 -7.327 -24.112 1.00 11.22 97 ARG A CA 1
ATOM 758 C C . ARG A 1 97 ? 26.182 -7.498 -23.139 1.00 10.48 97 ARG A C 1
ATOM 759 O O . ARG A 1 97 ? 26.020 -7.939 -21.979 1.00 11.35 97 ARG A O 1
ATOM 767 N N . CYS A 1 98 ? 27.382 -7.208 -23.619 1.00 10.26 98 CYS A N 1
ATOM 768 C CA . CYS A 1 98 ? 28.577 -7.504 -22.818 1.00 10.58 98 CYS A CA 1
ATOM 769 C C . CYS A 1 98 ? 28.754 -6.550 -21.651 1.00 11.69 98 CYS A C 1
ATOM 770 O O . CYS A 1 98 ? 29.181 -6.945 -20.555 1.00 12.19 98 CYS A O 1
ATOM 773 N N . ASP A 1 99 ? 28.447 -5.291 -21.875 1.00 11.52 99 ASP A N 1
ATOM 774 C CA . ASP A 1 99 ? 28.514 -4.322 -20.780 1.00 13.08 99 ASP A CA 1
ATOM 775 C C . ASP A 1 99 ? 27.439 -4.589 -19.724 1.00 12.14 99 ASP A C 1
ATOM 776 O O . ASP A 1 99 ? 27.668 -4.410 -18.537 1.00 13.38 99 ASP A O 1
ATOM 781 N N . THR A 1 100 ? 26.257 -5.021 -20.148 1.00 12.31 100 THR A N 1
ATOM 782 C CA . THR A 1 100 ? 25.219 -5.452 -19.199 1.00 12.00 100 THR A CA 1
ATOM 783 C C . THR A 1 100 ? 25.669 -6.611 -18.313 1.00 11.37 100 THR A C 1
ATOM 784 O O . THR A 1 100 ? 25.554 -6.548 -17.093 1.00 12.02 100 THR A O 1
ATOM 788 N N . GLY A 1 101 ? 26.248 -7.632 -18.929 1.00 10.71 101 GLY A N 1
ATOM 789 C CA . GLY A 1 101 ? 26.735 -8.751 -18.128 1.00 11.66 101 GLY A CA 1
ATOM 790 C C . GLY A 1 101 ? 27.808 -8.308 -17.152 1.00 11.96 101 GLY A C 1
ATOM 791 O O . GLY A 1 101 ? 27.783 -8.695 -15.981 1.00 12.99 101 GLY A O 1
ATOM 792 N N . PHE A 1 102 ? 28.739 -7.474 -17.626 1.00 12.56 102 PHE A N 1
ATOM 793 C CA . PHE A 1 102 ? 29.774 -6.949 -16.747 1.00 13.27 102 PHE A CA 1
ATOM 794 C C . PHE A 1 102 ? 29.189 -6.152 -15.576 1.00 13.14 102 PHE A C 1
ATOM 795 O O . PHE A 1 102 ? 29.600 -6.365 -14.423 1.00 13.61 102 PHE A O 1
ATOM 803 N N . LYS A 1 103 ? 28.230 -5.269 -15.849 1.00 12.54 103 LYS A N 1
ATOM 804 C CA . LYS A 1 103 ? 27.658 -4.448 -14.788 1.00 13.49 103 LYS A CA 1
ATOM 805 C C . LYS A 1 103 ? 26.873 -5.278 -13.780 1.00 13.08 103 LYS A C 1
ATOM 806 O O . LYS A 1 103 ? 26.901 -4.976 -12.583 1.00 14.04 103 LYS A O 1
ATOM 812 N N . ILE A 1 104 ? 26.163 -6.300 -14.244 1.00 12.04 104 ILE A N 1
ATOM 813 C CA . ILE A 1 104 ? 25.472 -7.186 -13.293 1.00 12.47 104 ILE A CA 1
ATOM 814 C C . ILE A 1 104 ? 26.483 -7.907 -12.403 1.00 12.41 104 ILE A C 1
ATOM 815 O O . ILE A 1 104 ? 26.330 -7.964 -11.179 1.00 12.92 104 ILE A O 1
ATOM 820 N N . PHE A 1 105 ? 27.523 -8.437 -13.023 1.00 12.72 105 PHE A N 1
ATOM 821 C CA . PHE A 1 105 ? 28.596 -9.086 -12.261 1.00 14.20 105 PHE A CA 1
ATOM 822 C C . PHE A 1 105 ? 29.196 -8.145 -11.212 1.00 13.55 105 PHE A C 1
ATOM 823 O O . PHE A 1 105 ? 29.410 -8.528 -10.063 1.00 14.74 105 PHE A O 1
ATOM 831 N N . GLU A 1 106 ? 29.477 -6.905 -11.610 1.00 14.12 106 GLU A N 1
ATOM 832 C CA . GLU A 1 106 ? 30.047 -5.945 -10.665 1.00 14.49 106 GLU A CA 1
ATOM 833 C C . GLU A 1 106 ? 29.131 -5.681 -9.483 1.00 13.96 106 GLU A C 1
ATOM 834 O O . GLU A 1 106 ? 29.590 -5.559 -8.344 1.00 15.82 106 GLU A O 1
ATOM 840 N N . CYS A 1 107 ? 27.832 -5.668 -9.751 1.00 13.67 107 CYS A N 1
ATOM 841 C CA . CYS A 1 107 ? 26.854 -5.473 -8.692 1.00 14.45 107 CYS A CA 1
ATOM 842 C C . CYS A 1 107 ? 26.874 -6.661 -7.720 1.00 13.77 107 CYS A C 1
ATOM 843 O O . CYS A 1 107 ? 26.861 -6.460 -6.500 1.00 15.50 107 CYS A O 1
ATOM 846 N N . PHE A 1 108 ? 26.924 -7.882 -8.246 1.00 13.03 108 PHE A N 1
ATOM 847 C CA . PHE A 1 108 ? 27.006 -9.051 -7.360 1.00 12.98 108 PHE A CA 1
ATOM 848 C C . PHE A 1 108 ? 28.299 -9.048 -6.541 1.00 14.19 108 PHE A C 1
ATOM 849 O O . PHE A 1 108 ? 28.296 -9.428 -5.377 1.00 15.85 108 PHE A O 1
ATOM 857 N N . GLU A 1 109 ? 29.399 -8.624 -7.155 1.00 15.04 109 GLU A N 1
ATOM 858 C CA . GLU A 1 109 ? 30.658 -8.545 -6.431 1.00 17.07 109 GLU A CA 1
ATOM 859 C C . GLU A 1 109 ? 30.564 -7.520 -5.310 1.00 16.33 109 GLU A C 1
ATOM 860 O O . GLU A 1 109 ? 31.121 -7.719 -4.231 1.00 17.83 109 GLU A O 1
ATOM 866 N N . LYS A 1 110 ? 29.888 -6.404 -5.559 1.00 17.02 110 LYS A N 1
ATOM 867 C CA . LYS A 1 110 ? 29.676 -5.400 -4.525 1.00 18.63 110 LYS A CA 1
ATOM 868 C C . LYS A 1 110 ? 28.840 -5.986 -3.387 1.00 17.04 110 LYS A C 1
ATOM 869 O O . LYS A 1 110 ? 29.159 -5.781 -2.219 1.00 20.46 110 LYS A O 1
ATOM 875 N N . ALA A 1 111 ? 27.793 -6.726 -3.731 1.00 16.22 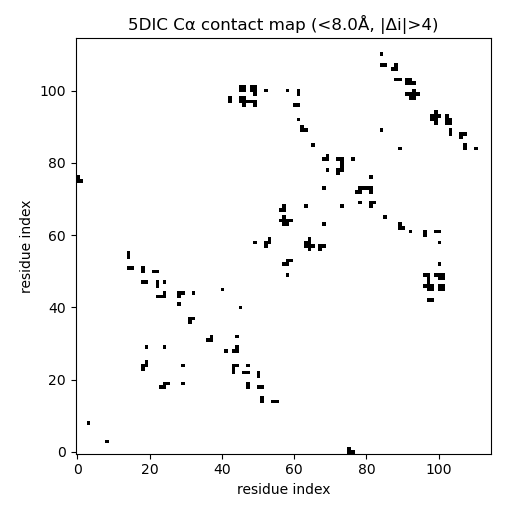111 ALA A N 1
ATOM 876 C CA . ALA A 1 111 ? 26.948 -7.386 -2.730 1.00 18.50 111 ALA A CA 1
ATOM 877 C C . ALA A 1 111 ? 27.774 -8.357 -1.882 1.00 18.07 111 ALA A C 1
ATOM 878 O O . ALA A 1 111 ? 27.633 -8.401 -0.661 1.00 20.85 111 ALA A O 1
ATOM 880 N N . LYS A 1 112 ? 28.667 -9.096 -2.527 1.00 17.78 112 LYS A N 1
ATOM 881 C CA . LYS A 1 112 ? 29.540 -10.006 -1.806 1.00 19.63 112 LYS A CA 1
ATOM 882 C C . LYS A 1 112 ? 30.440 -9.242 -0.844 1.00 22.55 112 LYS A C 1
ATOM 883 O O . LYS A 1 112 ? 30.593 -9.633 0.308 1.00 25.04 112 LYS A O 1
ATOM 889 N N . ASP A 1 113 ? 31.024 -8.147 -1.313 1.00 22.09 113 ASP A N 1
ATOM 890 C CA . ASP A 1 113 ? 31.842 -7.279 -0.459 1.00 24.90 113 ASP A CA 1
ATOM 891 C C . ASP A 1 113 ? 31.071 -6.775 0.760 1.00 23.55 113 ASP A C 1
ATOM 892 O O . ASP A 1 113 ? 31.627 -6.680 1.850 1.00 29.32 113 ASP A O 1
ATOM 897 N N . GLU A 1 114 ? 29.788 -6.480 0.579 1.00 23.69 114 GLU A N 1
ATOM 898 C CA . GLU A 1 114 ? 28.951 -5.905 1.642 1.00 26.92 114 GLU A CA 1
ATOM 899 C C . GLU A 1 114 ? 28.559 -6.908 2.718 1.00 28.27 114 GLU A C 1
ATOM 900 O O . GLU A 1 114 ? 27.990 -6.543 3.739 1.00 30.60 114 GLU A O 1
ATOM 906 N N . LEU A 1 115 ? 28.853 -8.180 2.479 1.00 24.98 115 LEU A N 1
ATOM 907 C CA . LEU A 1 115 ? 28.712 -9.187 3.509 1.00 25.82 115 LEU A CA 1
ATOM 908 C C . LEU A 1 115 ? 29.690 -8.973 4.649 1.00 29.62 115 LEU A C 1
ATOM 909 O O . LEU A 1 115 ? 29.405 -9.446 5.740 1.00 30.47 115 LEU A O 1
#

B-factor: mean 19.77, std 9.71, range [9.22, 75.8]

Sequence (115 aa):
HLELTEEQKAKVKVHFDECVKQEKVSEEEATKLRNKDYANPTPAMKCFGTCFFEKIGTLKDGVVQEAVVLEKLSPHFGEEKVKAALDKCKNIKGADRCDTGFKIFECFEKAKDEL

Nearest PDB structures (foldseek):
  5dic-assembly1_A  TM=1.009E+00  e=2.844E-17  Phormia regina
  6hhe-assembly1_A  TM=7.425E-01  e=1.020E-04  Ceratitis capitata
  3rzs-assembly1_A  TM=7.556E-01  e=5.423E-03  Apis mellifera
  7u1n-assembly2_B  TM=6.312E-01  e=3.561E-02  Anopheles darlingi
  7tx8-assembly4_D  TM=6.234E-01  e=1.709E-01  Anopheles darlingi

Organism: NCBI:txid7380